Protein AF-A0A4R6KL46-F1 (afdb_monomer_lite)

Radius of gyration: 14.6 Å; chains: 1; bounding box: 37×39×40 Å

pLDDT: mean 78.49, std 19.0, range [28.09, 94.06]

Sequence (129 aa):
MILRTEADVDQLVDALLTESCDHTMAALYLAERPTTDQGYPDHDFRVGINAKRKVGGLKFAGTSDGTTGVWYAMTDRPQAADVFYEYAGHPEDFPSDSECRSMWSDQRSRSSWRAAATAPEASNGGPGL

Secondary structure (DSSP, 8-state):
----SHHHHHHHHHHHHHS-GGG-EEEE--TTSPBPTTS-BS-EEEEEEETTTTEEEEEEEEEETTEEEEEE---SS---SSEEEEETTEEEEE-GGG-BGGGSSSHHHHHHHHHHTT-----B-PPP-

InterPro domains:
  IPR025680 Double-stranded DNA deaminase immunity protein DddI [PF14430] (3-99)

Organism: NCBI:txid2512215

Foldseek 3Di:
DDDDDLVVVVVVCVVLLPDDQQAQKDWDADPPADADPVRHGQKIWMWGADNVLQKIKIKIAHDDPNDGAIFIAFAPDFPDCWDWGHHNNDIDTDHSRGIDNLCGDDPVSVVVVVVVVVDPPTDHPDPDD

Structure (mmCIF, N/CA/C/O backbone):
data_AF-A0A4R6KL46-F1
#
_entry.id   AF-A0A4R6KL46-F1
#
loop_
_atom_site.group_PDB
_atom_site.id
_atom_site.type_symbol
_atom_site.label_atom_id
_atom_site.label_alt_id
_atom_site.label_comp_id
_atom_site.label_asym_id
_atom_site.label_entity_id
_atom_site.label_seq_id
_atom_site.pdbx_PDB_ins_code
_atom_site.Cartn_x
_atom_site.Cartn_y
_atom_site.Cartn_z
_atom_site.occupancy
_atom_site.B_iso_or_equiv
_atom_site.auth_seq_id
_atom_site.auth_comp_id
_atom_site.auth_asym_id
_atom_site.auth_atom_id
_atom_site.pdbx_PDB_model_num
ATOM 1 N N . MET A 1 1 ? -5.469 7.991 -10.341 1.00 82.31 1 MET A N 1
ATOM 2 C CA . MET A 1 1 ? -5.035 9.220 -9.637 1.00 82.31 1 MET A CA 1
ATOM 3 C C . MET A 1 1 ? -3.515 9.290 -9.678 1.00 82.31 1 MET A C 1
ATOM 5 O O . MET A 1 1 ? -2.900 8.235 -9.722 1.00 82.31 1 MET A O 1
ATOM 9 N N . ILE A 1 2 ? -2.917 10.485 -9.698 1.00 87.81 2 ILE A N 1
ATOM 10 C CA . ILE A 1 2 ? -1.459 10.669 -9.596 1.00 87.81 2 ILE A CA 1
ATOM 11 C C . ILE A 1 2 ? -1.189 11.404 -8.287 1.00 87.81 2 ILE A C 1
ATOM 13 O O . ILE A 1 2 ? -1.792 12.448 -8.059 1.00 87.81 2 ILE A O 1
ATOM 17 N N . LEU A 1 3 ? -0.298 10.867 -7.456 1.00 90.19 3 LEU A N 1
ATOM 18 C CA . LEU A 1 3 ? 0.093 11.481 -6.190 1.00 90.19 3 LEU A CA 1
ATOM 19 C C . LEU A 1 3 ? 1.356 12.310 -6.408 1.00 90.19 3 LEU A C 1
ATOM 21 O O . LEU A 1 3 ? 2.376 11.775 -6.836 1.00 90.19 3 LEU A O 1
ATOM 25 N N . ARG A 1 4 ? 1.292 13.615 -6.150 1.00 90.38 4 ARG A N 1
ATOM 26 C CA . ARG A 1 4 ? 2.445 14.529 -6.261 1.00 90.38 4 ARG A CA 1
ATOM 27 C C . ARG A 1 4 ? 2.670 15.339 -4.998 1.00 90.38 4 ARG A C 1
ATOM 29 O O . ARG A 1 4 ? 3.762 15.851 -4.775 1.00 90.38 4 ARG A O 1
ATOM 36 N N . THR A 1 5 ? 1.625 15.487 -4.200 1.00 88.62 5 THR A N 1
ATOM 37 C CA . THR A 1 5 ? 1.596 16.309 -3.004 1.00 88.62 5 THR A CA 1
ATOM 38 C C . THR A 1 5 ? 1.063 15.511 -1.828 1.00 88.62 5 THR A C 1
ATOM 40 O O . THR A 1 5 ? 0.396 14.489 -1.981 1.00 88.62 5 THR A O 1
ATOM 43 N N . GLU A 1 6 ? 1.314 16.021 -0.629 1.00 82.69 6 GLU A N 1
ATOM 44 C CA . GLU A 1 6 ? 0.750 15.455 0.595 1.00 82.69 6 GLU A CA 1
ATOM 45 C C . GLU A 1 6 ? -0.786 15.461 0.575 1.00 82.69 6 GLU A C 1
ATOM 47 O O . GLU A 1 6 ? -1.409 14.526 1.066 1.00 82.69 6 GLU A O 1
ATOM 52 N N . ALA A 1 7 ? -1.394 16.482 -0.037 1.00 86.00 7 ALA A N 1
ATOM 53 C CA . ALA A 1 7 ? -2.843 16.579 -0.168 1.00 86.00 7 ALA A CA 1
ATOM 54 C C . ALA A 1 7 ? -3.422 15.470 -1.060 1.00 86.00 7 ALA A C 1
ATOM 56 O O . ALA A 1 7 ? -4.531 15.007 -0.805 1.00 86.00 7 ALA A O 1
ATOM 57 N N . ASP A 1 8 ? -2.678 15.010 -2.071 1.00 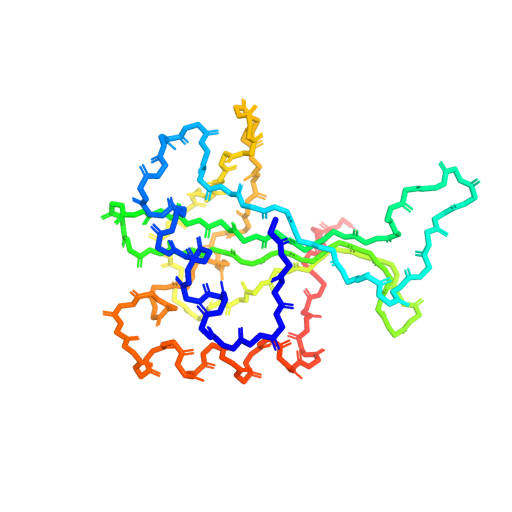88.94 8 ASP A N 1
ATOM 58 C CA . ASP A 1 8 ? -3.118 13.893 -2.916 1.00 88.94 8 ASP A CA 1
ATOM 59 C C . ASP A 1 8 ? -3.135 12.585 -2.122 1.00 88.94 8 ASP A C 1
ATOM 61 O O . ASP A 1 8 ? -4.025 11.753 -2.291 1.00 88.94 8 ASP A O 1
ATOM 65 N N . VAL A 1 9 ? -2.163 12.404 -1.223 1.00 86.56 9 VAL A N 1
ATOM 66 C CA . VAL A 1 9 ? -2.156 11.249 -0.322 1.00 86.56 9 VAL A CA 1
ATOM 67 C C . VAL A 1 9 ? -3.324 11.346 0.648 1.00 86.56 9 VAL A C 1
ATOM 69 O O . VAL A 1 9 ? -4.001 10.350 0.893 1.00 86.56 9 VAL A O 1
ATOM 72 N N . ASP A 1 10 ? -3.615 12.544 1.153 1.00 85.56 10 ASP A N 1
ATOM 73 C CA . ASP A 1 10 ? -4.757 12.712 2.033 1.00 85.56 10 ASP A CA 1
ATOM 74 C C . ASP A 1 10 ? -6.076 12.345 1.335 1.00 85.56 10 ASP A C 1
ATOM 76 O O . ASP A 1 10 ? -6.882 11.608 1.902 1.00 85.56 10 ASP A O 1
ATOM 80 N N . GLN A 1 11 ? -6.236 12.738 0.070 1.00 89.12 11 GLN A N 1
ATOM 81 C CA . GLN A 1 11 ? -7.378 12.350 -0.762 1.00 89.12 11 GLN A CA 1
ATOM 82 C C . GLN A 1 11 ? -7.441 10.844 -1.041 1.00 89.12 11 GLN A C 1
ATOM 84 O O . GLN A 1 11 ? -8.533 10.282 -1.041 1.00 89.12 11 GLN A O 1
ATOM 89 N N . LEU A 1 12 ? -6.303 10.174 -1.258 1.00 89.00 12 LEU A N 1
ATOM 90 C CA . LEU A 1 12 ? -6.268 8.714 -1.412 1.00 89.00 12 LEU A CA 1
ATOM 91 C C . LEU A 1 12 ? -6.826 8.008 -0.180 1.00 89.00 12 LEU A C 1
ATOM 93 O O . LEU A 1 12 ? -7.629 7.085 -0.295 1.00 89.00 12 LEU A O 1
ATOM 97 N N . VAL A 1 13 ? -6.372 8.435 0.992 1.00 86.81 13 VAL A N 1
ATOM 98 C CA . VAL A 1 13 ? -6.778 7.857 2.2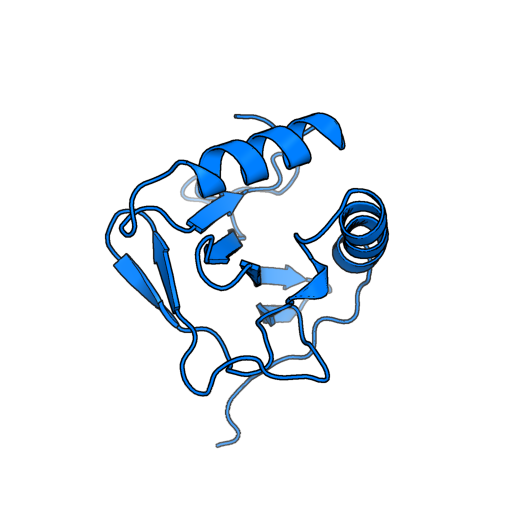73 1.00 86.81 13 VAL A CA 1
ATOM 99 C C . VAL A 1 13 ? -8.261 8.087 2.501 1.00 86.81 13 VAL A C 1
ATOM 101 O O . VAL A 1 13 ? -8.982 7.151 2.835 1.00 86.81 13 VAL A O 1
ATOM 104 N N . ASP A 1 14 ? -8.723 9.315 2.276 1.00 88.00 14 ASP A N 1
ATOM 105 C CA . ASP A 1 14 ? -10.128 9.665 2.432 1.00 88.00 14 ASP A CA 1
ATOM 106 C C . ASP A 1 14 ? -11.004 8.861 1.454 1.00 88.00 14 ASP A C 1
ATOM 108 O O . ASP A 1 14 ? -12.063 8.379 1.850 1.00 88.00 14 ASP A O 1
ATOM 112 N N . ALA A 1 15 ? -10.542 8.621 0.220 1.00 89.56 15 ALA A N 1
ATOM 113 C CA . ALA A 1 15 ? -11.233 7.758 -0.737 1.00 89.56 15 ALA A CA 1
ATOM 114 C C . ALA A 1 15 ? -11.322 6.305 -0.237 1.00 89.56 15 ALA A C 1
ATOM 116 O O . ALA A 1 15 ? -12.424 5.768 -0.131 1.00 89.56 15 ALA A O 1
ATOM 117 N N . LEU A 1 16 ? -10.200 5.696 0.163 1.00 88.12 16 LEU A N 1
ATOM 118 C CA . LEU A 1 16 ? -10.164 4.327 0.700 1.00 88.12 16 LEU A CA 1
ATOM 119 C C . LEU A 1 16 ? -11.033 4.148 1.954 1.00 88.12 16 LEU A C 1
ATOM 121 O O . LEU A 1 16 ? -11.611 3.087 2.163 1.00 88.12 16 LEU A O 1
ATOM 125 N N . LEU A 1 17 ? -11.165 5.181 2.790 1.00 87.50 17 LEU A N 1
ATOM 126 C CA . LEU A 1 17 ? -12.045 5.149 3.964 1.00 87.50 17 LEU A CA 1
ATOM 127 C C . LEU A 1 17 ? -13.539 5.109 3.607 1.00 87.50 17 LEU A C 1
ATOM 129 O O . LEU A 1 17 ? -14.349 4.734 4.458 1.00 87.50 17 LEU A O 1
ATOM 133 N N . THR A 1 18 ? -13.905 5.512 2.388 1.00 87.81 18 THR A N 1
ATOM 134 C CA . THR A 1 18 ? -15.291 5.507 1.889 1.00 87.81 18 THR A CA 1
ATOM 135 C C . THR A 1 18 ? -15.635 4.295 1.028 1.00 87.81 18 THR A C 1
ATOM 137 O O . THR A 1 18 ? -16.806 4.098 0.702 1.00 87.81 18 THR A O 1
ATOM 140 N N . GLU A 1 19 ? -14.638 3.486 0.677 1.00 86.25 19 GLU A N 1
ATOM 141 C CA . GLU A 1 19 ? -14.811 2.300 -0.152 1.00 86.25 19 GLU A CA 1
ATOM 142 C C . GLU A 1 19 ? -15.514 1.150 0.587 1.00 86.25 19 GLU A C 1
ATOM 144 O O . GLU A 1 19 ? -15.618 1.099 1.818 1.00 86.25 19 GLU A O 1
ATOM 149 N N . SER A 1 20 ? -16.019 0.200 -0.200 1.00 84.50 20 SER A N 1
ATOM 150 C CA . SER A 1 20 ? -16.578 -1.055 0.318 1.00 84.50 20 SER A CA 1
ATOM 151 C C . SER A 1 20 ? -15.510 -1.937 0.980 1.00 84.50 20 SER A C 1
ATOM 153 O O . SER A 1 20 ? -14.312 -1.772 0.753 1.00 84.50 20 SER A O 1
ATOM 155 N N . CYS A 1 21 ? -15.936 -2.931 1.769 1.00 81.69 21 CYS A N 1
ATOM 156 C CA . CYS A 1 21 ? -15.010 -3.885 2.390 1.00 81.69 21 CYS A CA 1
ATOM 157 C C . CYS A 1 21 ? -14.140 -4.642 1.376 1.00 81.69 21 CYS A C 1
ATOM 159 O O . CYS A 1 21 ? -13.021 -5.004 1.721 1.00 81.69 21 CYS A O 1
ATOM 161 N N . ASP A 1 22 ? -14.614 -4.794 0.138 1.00 84.38 22 ASP A N 1
ATOM 162 C CA . ASP A 1 22 ? -13.923 -5.501 -0.948 1.00 84.38 22 ASP A CA 1
ATOM 163 C C . ASP A 1 22 ? -12.823 -4.641 -1.615 1.00 84.38 22 ASP A C 1
ATOM 165 O O . ASP A 1 22 ? -12.112 -5.100 -2.512 1.00 84.38 22 ASP A O 1
ATOM 169 N N . HIS A 1 23 ? -12.698 -3.375 -1.199 1.00 86.12 23 HIS A N 1
ATOM 170 C CA . HIS A 1 23 ? -11.805 -2.367 -1.775 1.00 86.12 23 HIS A CA 1
ATOM 171 C C . HIS A 1 23 ? -11.101 -1.570 -0.671 1.00 86.12 23 HIS A C 1
ATOM 173 O O . HIS A 1 23 ? -11.140 -0.344 -0.618 1.00 86.12 23 HIS A O 1
ATOM 179 N N . THR A 1 24 ? -10.438 -2.284 0.235 1.00 91.00 24 THR A N 1
ATOM 180 C CA . THR A 1 24 ? -9.721 -1.684 1.372 1.00 91.00 24 THR A CA 1
ATOM 181 C C . THR A 1 24 ? -8.248 -1.403 1.079 1.00 91.00 24 THR A C 1
ATOM 183 O O . THR A 1 24 ? -7.526 -0.946 1.966 1.00 91.00 24 THR A O 1
ATOM 186 N N . MET A 1 25 ? -7.789 -1.645 -0.153 1.00 94.06 25 MET A N 1
ATOM 187 C CA . MET A 1 25 ? -6.397 -1.479 -0.558 1.00 94.06 25 MET A CA 1
ATOM 188 C C . MET A 1 25 ? -6.238 -0.748 -1.893 1.00 94.06 25 MET A C 1
ATOM 190 O O . MET A 1 25 ? -6.947 -1.016 -2.861 1.00 94.06 25 MET A O 1
ATOM 194 N N . ALA A 1 26 ? -5.229 0.122 -1.968 1.00 93.00 26 ALA A N 1
ATOM 195 C CA . ALA A 1 26 ? -4.755 0.726 -3.210 1.00 93.00 26 ALA A CA 1
ATOM 196 C C . ALA A 1 26 ? -3.374 0.189 -3.603 1.00 93.00 26 ALA A C 1
ATOM 198 O O . ALA A 1 26 ? -2.529 -0.050 -2.741 1.00 93.00 26 ALA A O 1
ATOM 199 N N . ALA A 1 27 ? -3.144 0.070 -4.912 1.00 92.62 27 ALA A N 1
ATOM 200 C CA . ALA A 1 27 ? -1.828 -0.162 -5.499 1.00 92.62 27 ALA A CA 1
ATOM 201 C C . ALA A 1 27 ? -1.297 1.143 -6.099 1.00 92.62 27 ALA A C 1
ATOM 203 O O . ALA A 1 27 ? -1.996 1.819 -6.860 1.00 92.62 27 ALA A O 1
ATOM 204 N N . LEU A 1 28 ? -0.071 1.496 -5.737 1.00 92.44 28 LEU A N 1
ATOM 205 C CA . LEU A 1 28 ? 0.641 2.688 -6.164 1.00 92.44 28 LEU A CA 1
ATOM 206 C C . LEU A 1 28 ? 1.943 2.273 -6.846 1.00 92.44 28 LEU A C 1
ATOM 208 O O . LEU A 1 28 ? 2.621 1.337 -6.427 1.00 92.44 28 LEU A O 1
ATOM 212 N N . TYR A 1 29 ? 2.300 3.024 -7.881 1.00 91.19 29 TYR A N 1
ATOM 213 C CA . TYR A 1 29 ? 3.496 2.792 -8.676 1.00 91.19 29 TYR A CA 1
ATOM 214 C C . TYR A 1 29 ? 4.228 4.119 -8.862 1.00 91.19 29 TYR A C 1
ATOM 216 O O . TYR A 1 29 ? 3.610 5.137 -9.185 1.00 91.19 29 TYR A O 1
ATOM 224 N N . LEU A 1 30 ? 5.541 4.105 -8.656 1.00 88.94 30 LEU A N 1
ATOM 225 C CA . LEU A 1 30 ? 6.433 5.206 -8.993 1.00 88.94 30 LEU A CA 1
ATOM 226 C C . LEU A 1 30 ? 6.557 5.276 -10.513 1.00 88.94 30 LEU A C 1
ATOM 228 O O . LEU A 1 30 ? 7.060 4.350 -11.149 1.00 88.94 30 LEU A O 1
ATOM 232 N N . ALA A 1 31 ? 6.095 6.382 -11.089 1.00 87.44 31 ALA A N 1
ATOM 233 C CA . ALA A 1 31 ? 6.082 6.577 -12.535 1.00 87.44 31 ALA A CA 1
ATOM 234 C C . ALA A 1 31 ? 7.497 6.714 -13.123 1.00 87.44 31 ALA A C 1
ATOM 236 O O . ALA A 1 31 ? 7.700 6.479 -14.310 1.00 87.44 31 ALA A O 1
ATOM 237 N N . GLU A 1 32 ? 8.469 7.107 -12.298 1.00 86.81 32 GLU A N 1
ATOM 238 C CA . GLU A 1 32 ? 9.865 7.311 -12.678 1.00 86.81 32 GLU A CA 1
ATOM 239 C C . GLU A 1 32 ? 10.666 6.004 -12.752 1.00 86.81 32 GLU A C 1
ATOM 241 O O . GLU A 1 32 ? 11.768 5.997 -13.305 1.00 86.81 32 GLU A O 1
ATOM 246 N N . ARG A 1 33 ? 10.149 4.903 -12.191 1.00 85.38 33 ARG A N 1
ATOM 247 C CA . ARG A 1 33 ? 10.822 3.601 -12.248 1.00 85.38 33 ARG A CA 1
ATOM 248 C C . ARG A 1 33 ? 10.590 2.924 -13.602 1.00 85.38 33 ARG A C 1
ATOM 250 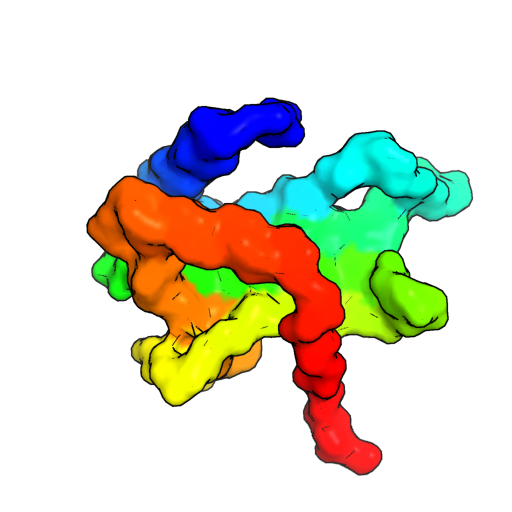O O . ARG A 1 33 ? 9.520 3.077 -14.194 1.00 85.38 33 ARG A O 1
ATOM 257 N N . PRO A 1 34 ? 11.586 2.172 -14.103 1.00 85.38 34 PRO A N 1
ATOM 258 C CA . PRO A 1 34 ? 11.440 1.446 -15.351 1.00 85.38 34 PRO A CA 1
ATOM 259 C C . PRO A 1 34 ? 10.338 0.390 -15.245 1.00 85.38 34 PRO A C 1
ATOM 261 O O . PRO A 1 34 ? 10.078 -0.179 -14.185 1.00 85.38 34 PRO A O 1
ATOM 264 N N . THR A 1 35 ? 9.712 0.111 -16.381 1.00 89.75 35 THR A N 1
ATOM 265 C CA . THR A 1 35 ? 8.862 -1.068 -16.530 1.00 89.75 35 THR A CA 1
ATOM 266 C C . THR A 1 35 ? 9.712 -2.269 -16.935 1.00 89.75 35 THR A C 1
ATOM 268 O O . THR A 1 35 ? 10.831 -2.124 -17.429 1.00 89.75 35 THR A O 1
ATOM 271 N N . THR A 1 36 ? 9.186 -3.468 -16.707 1.00 87.56 36 THR A N 1
ATOM 272 C CA . THR A 1 36 ? 9.743 -4.708 -17.250 1.00 87.56 36 THR A CA 1
ATOM 273 C C . THR A 1 36 ? 9.691 -4.697 -18.780 1.00 87.56 36 THR A C 1
ATOM 275 O O . THR A 1 36 ? 8.959 -3.908 -19.379 1.00 87.56 36 THR A O 1
ATOM 278 N N . ASP A 1 37 ? 10.383 -5.634 -19.433 1.00 89.94 37 ASP A N 1
ATOM 279 C CA . ASP A 1 37 ? 10.346 -5.795 -20.900 1.00 89.94 37 ASP A CA 1
ATOM 280 C C . ASP A 1 37 ? 8.925 -6.004 -21.463 1.00 89.94 37 ASP A C 1
ATOM 282 O O . ASP A 1 37 ? 8.673 -5.805 -22.650 1.00 89.94 37 ASP A O 1
ATOM 286 N N . GLN A 1 38 ? 7.981 -6.405 -20.608 1.00 90.19 38 GLN A N 1
ATOM 287 C CA . GLN A 1 38 ? 6.569 -6.606 -20.935 1.00 90.19 38 GLN A CA 1
ATOM 288 C C . GLN A 1 38 ? 5.702 -5.358 -20.683 1.00 90.19 38 GLN A C 1
ATOM 290 O O . GLN A 1 38 ? 4.496 -5.394 -20.913 1.00 90.19 38 GLN A O 1
ATOM 295 N N . GLY A 1 39 ? 6.294 -4.255 -20.216 1.00 89.94 39 GLY A N 1
ATOM 296 C CA . GLY A 1 39 ? 5.611 -2.988 -19.953 1.00 89.94 39 GLY A CA 1
ATOM 297 C C . GLY A 1 39 ? 4.898 -2.906 -18.600 1.00 89.94 39 GLY A C 1
ATOM 298 O O . GLY A 1 39 ? 4.129 -1.971 -18.384 1.00 89.94 39 GLY A O 1
ATOM 299 N N . TYR A 1 40 ? 5.140 -3.846 -17.682 1.00 88.25 40 TYR A N 1
ATOM 300 C CA . TYR A 1 40 ? 4.559 -3.818 -16.333 1.00 88.25 40 TYR A CA 1
ATOM 301 C C . TYR A 1 40 ? 5.472 -3.092 -15.340 1.00 88.25 40 TYR A C 1
ATOM 303 O O . TYR A 1 40 ? 6.691 -3.146 -15.506 1.00 88.25 40 TYR A O 1
ATOM 311 N N . PRO A 1 41 ? 4.936 -2.444 -14.291 1.00 90.44 41 PRO A N 1
ATOM 312 C CA . PRO A 1 41 ? 5.759 -1.935 -13.197 1.00 90.44 41 PRO A CA 1
ATOM 313 C C . PRO A 1 41 ? 6.653 -3.034 -12.603 1.00 90.44 41 PRO A C 1
ATOM 315 O O . PRO A 1 41 ? 6.204 -4.160 -12.396 1.00 90.44 41 PRO A O 1
ATOM 318 N N . ASP A 1 42 ? 7.918 -2.709 -12.326 1.00 89.12 42 ASP A N 1
ATOM 319 C CA . ASP A 1 42 ? 8.892 -3.626 -11.707 1.00 89.12 42 ASP A CA 1
ATOM 320 C C . ASP A 1 42 ? 8.760 -3.722 -10.173 1.00 89.12 42 ASP A C 1
ATOM 322 O O . ASP A 1 42 ? 9.550 -4.388 -9.501 1.00 89.12 42 ASP A O 1
ATOM 326 N N . HIS A 1 43 ? 7.789 -3.011 -9.615 1.00 91.62 43 HIS A N 1
ATOM 327 C CA . HIS A 1 43 ? 7.557 -2.865 -8.191 1.00 91.62 43 HIS A CA 1
ATOM 328 C C . HIS A 1 43 ? 6.067 -2.654 -7.930 1.00 91.62 43 HIS A C 1
ATOM 330 O O . HIS A 1 43 ? 5.306 -2.307 -8.831 1.00 91.62 43 HIS A O 1
ATOM 336 N N . ASP A 1 44 ? 5.663 -2.832 -6.682 1.00 92.12 44 ASP A N 1
ATOM 337 C CA . ASP A 1 44 ? 4.295 -2.661 -6.224 1.00 92.12 44 ASP A CA 1
ATOM 338 C C . ASP A 1 44 ? 4.312 -2.062 -4.816 1.00 92.12 44 ASP A C 1
ATOM 340 O O . ASP A 1 44 ? 4.934 -2.621 -3.909 1.00 92.12 44 ASP A O 1
ATOM 344 N N . PHE A 1 45 ? 3.667 -0.909 -4.637 1.00 92.38 45 PHE A N 1
ATOM 345 C CA . PHE A 1 45 ? 3.469 -0.306 -3.327 1.00 92.38 45 PHE A CA 1
ATOM 346 C C . PHE A 1 45 ? 1.990 -0.342 -2.953 1.00 92.38 45 PHE A C 1
ATOM 348 O O . PHE A 1 45 ? 1.150 0.289 -3.594 1.00 92.38 45 PHE A O 1
ATOM 355 N N . ARG A 1 46 ? 1.665 -1.059 -1.882 1.00 94.00 46 ARG A N 1
ATOM 356 C CA . ARG A 1 46 ? 0.298 -1.280 -1.419 1.00 94.00 46 ARG A CA 1
ATOM 357 C C . ARG A 1 46 ? 0.012 -0.485 -0.158 1.00 94.00 46 ARG A C 1
ATOM 359 O O . ARG A 1 46 ? 0.818 -0.468 0.772 1.00 94.00 46 ARG A O 1
ATOM 366 N N . VAL A 1 47 ? -1.171 0.121 -0.121 1.00 92.56 47 VAL A N 1
ATOM 367 C CA . VAL A 1 47 ? -1.711 0.828 1.046 1.00 92.56 47 VAL A CA 1
ATOM 368 C C . VAL A 1 47 ? -3.042 0.197 1.416 1.00 92.56 47 VAL A C 1
ATOM 370 O O . VAL A 1 47 ? -4.013 0.364 0.682 1.00 92.56 47 VAL A O 1
ATOM 373 N N . GLY A 1 48 ? -3.079 -0.521 2.536 1.00 92.38 48 GLY A N 1
ATOM 374 C CA . GLY A 1 48 ? -4.287 -1.130 3.088 1.00 92.38 48 GLY A CA 1
ATOM 375 C C . GLY A 1 48 ? -4.853 -0.317 4.251 1.00 92.38 48 GLY A C 1
ATOM 376 O O . GLY A 1 48 ? -4.092 0.182 5.083 1.00 92.38 48 GLY A O 1
ATOM 377 N N . ILE A 1 49 ? -6.179 -0.177 4.331 1.00 90.25 49 ILE A N 1
ATOM 378 C CA . ILE A 1 49 ? -6.872 0.561 5.396 1.00 90.25 49 ILE A CA 1
ATOM 379 C C . ILE A 1 49 ? -8.055 -0.240 5.935 1.00 90.25 49 ILE A C 1
ATOM 381 O O . ILE A 1 49 ? -8.945 -0.660 5.205 1.00 90.25 49 ILE A O 1
ATOM 385 N N . ASN A 1 50 ? -8.134 -0.357 7.260 1.00 87.88 50 ASN A N 1
ATOM 386 C CA . ASN A 1 50 ? -9.326 -0.823 7.956 1.00 87.88 50 ASN A CA 1
ATOM 387 C C . ASN A 1 50 ? -10.000 0.357 8.667 1.00 87.88 50 ASN A C 1
ATOM 389 O O . ASN A 1 50 ? -9.630 0.731 9.787 1.00 87.88 50 ASN A O 1
ATOM 393 N N . ALA A 1 51 ? -11.027 0.925 8.032 1.00 83.31 51 ALA A N 1
ATOM 394 C CA . ALA A 1 51 ? -11.740 2.099 8.540 1.00 83.31 51 ALA A CA 1
ATOM 395 C C . ALA A 1 51 ? -12.371 1.860 9.924 1.00 83.31 51 ALA A C 1
ATOM 397 O O . ALA A 1 51 ? -12.318 2.720 10.806 1.00 83.31 51 ALA A O 1
ATOM 398 N N . LYS A 1 52 ? -12.921 0.658 10.152 1.00 83.38 52 LYS A N 1
ATOM 399 C CA . LYS A 1 52 ? -13.594 0.295 11.408 1.00 83.38 52 LYS A CA 1
ATOM 400 C C . LYS A 1 52 ? -12.622 0.251 12.586 1.00 83.38 52 LYS A C 1
ATOM 402 O O . LYS A 1 52 ? -12.951 0.719 13.676 1.00 83.38 52 LYS A O 1
ATOM 407 N N . ARG A 1 53 ? -11.436 -0.325 12.381 1.00 82.56 53 ARG A N 1
ATOM 408 C CA . ARG A 1 53 ? -10.401 -0.472 13.416 1.00 82.56 53 ARG A CA 1
ATOM 409 C C . ARG A 1 53 ? -9.465 0.739 13.500 1.00 82.56 53 ARG A C 1
ATOM 411 O O . ARG A 1 53 ? -8.773 0.870 14.508 1.00 82.56 53 ARG A O 1
ATOM 418 N N . LYS A 1 54 ? -9.505 1.642 12.509 1.00 82.56 54 LYS A N 1
ATOM 419 C CA . LYS A 1 54 ? -8.616 2.810 12.366 1.00 82.56 54 LYS A CA 1
ATOM 420 C C . LYS A 1 54 ? -7.142 2.402 12.357 1.00 82.56 54 LYS A C 1
ATOM 422 O O . LYS A 1 54 ? -6.332 2.913 13.126 1.00 82.56 54 LYS A O 1
ATOM 427 N N . VAL A 1 55 ? -6.829 1.428 11.515 1.00 85.81 55 VAL A N 1
ATOM 428 C CA . VAL A 1 55 ? -5.489 0.864 11.311 1.00 85.81 55 VAL A CA 1
ATOM 429 C C . VAL A 1 55 ? -5.250 0.714 9.811 1.00 85.81 55 VAL A C 1
ATOM 431 O O . VAL A 1 55 ? -6.201 0.739 9.030 1.00 85.81 55 VAL A O 1
ATOM 434 N N . GLY A 1 56 ? -3.996 0.569 9.407 1.00 89.38 56 GLY A N 1
ATOM 435 C CA . GLY A 1 56 ? -3.645 0.223 8.035 1.00 89.38 56 GLY A CA 1
ATOM 436 C C . GLY A 1 56 ? -2.230 -0.319 7.947 1.00 89.38 56 GLY A C 1
ATOM 437 O O . GLY A 1 56 ? -1.458 -0.181 8.899 1.00 89.38 56 GLY A O 1
ATOM 438 N N . GLY A 1 57 ? -1.917 -0.908 6.802 1.00 90.88 57 GLY A N 1
ATOM 439 C CA . GLY A 1 57 ? -0.631 -1.519 6.504 1.00 90.88 57 GLY A CA 1
ATOM 440 C C . GLY A 1 57 ? -0.035 -0.944 5.226 1.00 90.88 57 GLY A C 1
ATOM 441 O O . GLY A 1 57 ? -0.753 -0.475 4.338 1.00 90.88 57 GLY A O 1
ATOM 442 N N . LEU A 1 58 ? 1.292 -0.988 5.142 1.00 91.69 58 LEU A N 1
ATOM 443 C CA . LEU A 1 58 ? 2.038 -0.678 3.926 1.00 91.69 58 LEU A CA 1
ATOM 444 C C . LEU A 1 58 ? 2.838 -1.902 3.527 1.00 91.69 58 LEU A C 1
ATOM 446 O O . LEU A 1 58 ? 3.463 -2.530 4.384 1.00 91.69 58 LEU A O 1
ATOM 450 N N . LYS A 1 59 ? 2.850 -2.194 2.232 1.00 93.12 59 LYS A N 1
ATOM 451 C CA . LYS A 1 59 ? 3.708 -3.217 1.646 1.00 93.12 59 LYS A CA 1
ATOM 452 C C . LYS A 1 59 ? 4.432 -2.638 0.442 1.00 93.12 59 LYS A C 1
ATOM 454 O O . LYS A 1 59 ? 3.837 -1.931 -0.365 1.00 93.12 59 LYS A O 1
ATOM 459 N N . PHE A 1 60 ? 5.701 -2.983 0.306 1.00 93.00 60 PHE A N 1
ATOM 460 C CA . PHE A 1 60 ? 6.472 -2.778 -0.909 1.00 93.00 60 PHE A CA 1
ATOM 461 C C . PHE A 1 60 ? 6.952 -4.135 -1.419 1.00 93.00 60 PHE A C 1
ATOM 463 O O . PHE A 1 60 ? 7.474 -4.934 -0.648 1.00 93.00 60 PHE A O 1
ATOM 470 N N . ALA A 1 61 ? 6.783 -4.405 -2.706 1.00 92.81 61 ALA A N 1
ATOM 471 C CA . ALA A 1 61 ? 7.378 -5.545 -3.387 1.00 92.81 61 ALA A CA 1
ATOM 472 C C . ALA A 1 61 ? 8.169 -5.037 -4.590 1.00 92.81 61 ALA A C 1
ATOM 474 O O . ALA A 1 61 ? 7.674 -4.209 -5.348 1.00 92.81 61 ALA A O 1
ATOM 475 N N . GLY A 1 62 ? 9.394 -5.515 -4.776 1.00 90.88 62 GLY A N 1
ATOM 476 C CA . GLY A 1 62 ? 10.242 -5.085 -5.887 1.00 90.88 62 GLY A CA 1
ATOM 477 C C . GLY A 1 62 ? 11.719 -5.155 -5.540 1.00 90.88 62 GLY A C 1
ATOM 478 O O . GLY A 1 62 ? 12.120 -5.864 -4.619 1.00 90.88 62 GLY A O 1
ATOM 479 N N . THR A 1 63 ? 12.533 -4.407 -6.281 1.00 89.44 63 THR A N 1
ATOM 480 C CA . THR A 1 63 ? 13.971 -4.291 -6.010 1.00 89.44 63 THR A CA 1
ATOM 481 C C . THR A 1 63 ? 14.287 -2.956 -5.339 1.00 89.44 63 THR A C 1
ATOM 483 O O . THR A 1 63 ? 13.967 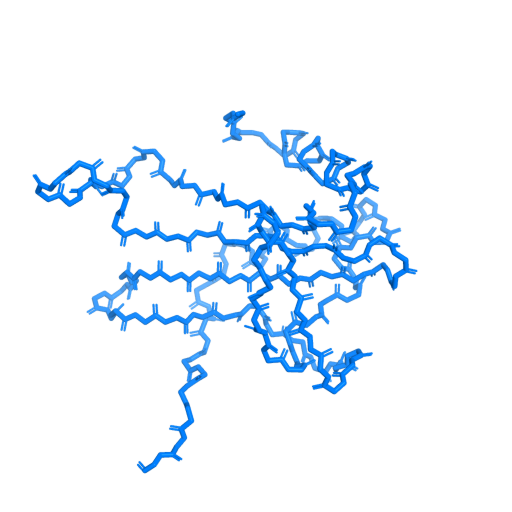-1.895 -5.892 1.00 89.44 63 THR A O 1
ATOM 486 N N . SER A 1 64 ? 14.938 -3.020 -4.174 1.00 85.25 64 SER A N 1
ATOM 487 C CA . SER A 1 64 ? 15.492 -1.885 -3.425 1.00 85.25 64 SER A CA 1
ATOM 488 C C . SER A 1 64 ? 16.932 -2.197 -3.028 1.00 85.25 64 SER A C 1
ATOM 490 O O . SER A 1 64 ? 17.220 -3.307 -2.587 1.00 85.25 64 SER A O 1
ATOM 492 N N . ASP A 1 65 ? 17.847 -1.249 -3.234 1.00 86.75 65 ASP A N 1
ATOM 493 C CA . ASP A 1 65 ? 19.276 -1.385 -2.899 1.00 86.75 65 ASP A CA 1
ATOM 494 C C . ASP A 1 65 ? 19.921 -2.690 -3.409 1.00 86.75 65 ASP A C 1
ATOM 496 O O . ASP A 1 65 ? 20.706 -3.350 -2.730 1.00 86.75 65 ASP A O 1
ATOM 500 N N . GLY A 1 66 ? 19.548 -3.093 -4.630 1.00 88.25 66 GLY A N 1
ATOM 501 C CA . GLY A 1 66 ? 20.045 -4.309 -5.286 1.00 88.25 66 GLY A CA 1
ATOM 502 C C . GLY A 1 66 ? 19.457 -5.622 -4.757 1.00 88.25 66 GLY A C 1
ATOM 503 O O . GLY A 1 66 ? 19.803 -6.684 -5.269 1.00 88.25 66 GLY A O 1
ATOM 504 N N . THR A 1 67 ? 18.554 -5.568 -3.779 1.00 90.75 67 THR A N 1
ATOM 505 C CA . THR A 1 67 ? 17.868 -6.737 -3.223 1.00 90.75 67 THR A CA 1
ATOM 506 C C . THR A 1 67 ? 16.429 -6.768 -3.714 1.00 90.75 67 THR A C 1
ATOM 508 O O . THR A 1 67 ? 15.707 -5.782 -3.587 1.00 90.75 67 THR A O 1
ATOM 511 N N . THR A 1 68 ? 15.998 -7.898 -4.274 1.00 92.00 68 THR A N 1
ATOM 512 C CA . THR A 1 68 ? 14.588 -8.143 -4.604 1.00 92.00 68 THR A CA 1
ATOM 513 C C . THR A 1 68 ? 13.895 -8.787 -3.413 1.00 92.00 68 THR A C 1
ATOM 515 O O . THR A 1 68 ? 14.402 -9.761 -2.857 1.00 92.00 68 THR A O 1
ATOM 518 N N . GLY A 1 69 ? 12.737 -8.263 -3.024 1.00 93.75 69 GLY A N 1
ATOM 519 C CA . GLY A 1 69 ? 12.037 -8.741 -1.842 1.00 93.75 69 GLY A CA 1
ATOM 520 C C . GLY A 1 69 ? 10.635 -8.176 -1.682 1.00 93.75 69 GLY A C 1
ATOM 521 O O . GLY A 1 69 ? 10.090 -7.512 -2.570 1.00 93.75 69 GLY A O 1
ATOM 522 N N . VAL A 1 70 ? 10.063 -8.488 -0.522 1.00 93.81 70 VAL A N 1
ATOM 523 C CA . VAL A 1 70 ? 8.795 -7.952 -0.041 1.00 93.81 70 VAL A CA 1
ATOM 524 C C . VAL A 1 70 ? 9.021 -7.427 1.365 1.00 93.81 70 VAL A C 1
ATOM 526 O O . VAL A 1 70 ? 9.596 -8.113 2.209 1.00 93.81 70 VAL A O 1
ATOM 529 N N . TRP A 1 71 ? 8.545 -6.218 1.613 1.00 92.69 71 TRP A N 1
ATOM 530 C CA . TRP A 1 71 ? 8.703 -5.531 2.877 1.00 92.69 71 TRP A CA 1
ATOM 531 C C . TRP A 1 71 ? 7.386 -4.947 3.340 1.00 92.69 71 TRP A C 1
ATOM 533 O O . TRP A 1 71 ? 6.549 -4.551 2.529 1.00 92.69 71 TRP A O 1
ATOM 543 N N . TYR A 1 72 ? 7.253 -4.842 4.654 1.00 91.12 72 TYR A N 1
ATOM 544 C CA . TYR A 1 72 ? 6.074 -4.318 5.317 1.00 91.12 72 TYR A CA 1
ATOM 545 C C . TYR A 1 72 ? 6.492 -3.195 6.262 1.00 91.12 72 TYR A C 1
ATOM 547 O O . TYR A 1 72 ? 7.567 -3.252 6.863 1.00 91.12 72 TYR A O 1
ATOM 555 N N . ALA A 1 73 ? 5.657 -2.166 6.399 1.00 88.00 73 ALA A N 1
ATOM 556 C CA . ALA A 1 73 ? 5.834 -1.231 7.504 1.00 88.00 73 ALA A CA 1
ATOM 557 C C . ALA A 1 73 ? 5.562 -1.971 8.815 1.00 88.00 73 ALA A C 1
ATOM 559 O O . ALA A 1 73 ? 4.550 -2.652 8.916 1.00 88.00 73 ALA A O 1
ATOM 560 N N . MET A 1 74 ? 6.448 -1.823 9.797 1.00 85.69 74 MET A N 1
ATOM 561 C CA . MET A 1 74 ? 6.378 -2.548 11.067 1.00 85.69 74 MET A CA 1
ATOM 562 C C . MET A 1 74 ? 5.928 -1.631 12.209 1.00 85.69 74 MET A C 1
ATOM 564 O O . MET A 1 74 ? 6.239 -0.437 12.228 1.00 85.69 74 MET A O 1
ATOM 568 N N . THR A 1 75 ? 5.252 -2.201 13.203 1.00 81.25 75 THR A N 1
ATOM 569 C CA . THR A 1 75 ? 4.919 -1.561 14.477 1.00 81.25 75 THR A CA 1
ATOM 570 C C . THR A 1 75 ? 5.381 -2.410 15.661 1.00 81.25 75 THR A C 1
ATOM 572 O O . THR A 1 75 ? 5.364 -3.635 15.624 1.00 81.25 75 THR A O 1
ATOM 575 N N . ASP A 1 76 ? 5.747 -1.755 16.762 1.00 78.50 76 ASP A N 1
ATOM 576 C CA . ASP A 1 76 ? 6.044 -2.403 18.044 1.00 78.50 76 ASP A CA 1
ATOM 577 C C . ASP A 1 76 ? 4.775 -2.879 18.779 1.00 78.50 76 ASP A C 1
ATOM 579 O O . ASP A 1 76 ? 4.858 -3.541 19.815 1.00 78.50 76 ASP A O 1
ATOM 583 N N . ARG A 1 77 ? 3.586 -2.519 18.273 1.00 79.38 77 ARG A N 1
ATOM 584 C CA . ARG A 1 77 ? 2.290 -2.782 18.913 1.00 79.38 77 ARG A CA 1
ATOM 585 C C . ARG A 1 77 ? 1.298 -3.405 17.929 1.00 79.38 77 ARG A C 1
ATOM 587 O O . ARG A 1 77 ? 0.421 -2.686 17.429 1.00 79.38 77 ARG A O 1
ATOM 594 N N . PRO A 1 78 ? 1.394 -4.729 17.703 1.00 79.94 78 PRO A N 1
ATOM 595 C CA . PRO A 1 78 ? 0.460 -5.474 16.865 1.00 79.94 78 PRO A CA 1
ATOM 596 C C . PRO A 1 78 ? -0.989 -5.208 17.277 1.00 79.94 78 PRO A C 1
ATOM 598 O O . PRO A 1 78 ? -1.308 -5.132 18.468 1.00 79.94 78 PRO A O 1
ATOM 601 N N . GLN A 1 79 ? -1.876 -5.053 16.296 1.00 79.06 79 GLN A N 1
ATOM 602 C CA . GLN A 1 79 ? -3.281 -4.699 16.537 1.00 79.06 79 GLN A CA 1
ATOM 603 C C . GLN A 1 79 ? -4.240 -5.882 16.337 1.00 79.06 79 GLN A C 1
ATOM 605 O O . GLN A 1 79 ? -5.391 -5.806 16.780 1.00 79.06 79 GLN A O 1
ATOM 610 N N . ALA A 1 80 ? -3.801 -6.939 15.651 1.00 79.75 80 ALA A N 1
ATOM 611 C CA . ALA A 1 80 ? -4.521 -8.191 15.429 1.00 79.75 80 ALA A CA 1
ATOM 612 C C . ALA A 1 80 ? -3.534 -9.340 15.186 1.00 79.75 80 ALA A C 1
ATOM 614 O O . ALA A 1 80 ? -2.383 -9.099 14.842 1.00 79.75 80 ALA A O 1
ATOM 615 N N . ALA A 1 81 ? -4.003 -10.575 15.381 1.00 79.19 81 ALA A N 1
ATOM 616 C CA . ALA A 1 81 ? -3.248 -11.780 15.036 1.00 79.19 81 ALA A CA 1
ATOM 617 C C . ALA A 1 81 ? -3.262 -12.048 13.522 1.00 79.19 81 ALA A C 1
ATOM 619 O O . ALA A 1 81 ? -2.235 -12.420 12.970 1.00 79.19 81 ALA A O 1
ATOM 620 N N . ASP A 1 82 ? -4.397 -11.780 12.870 1.00 83.69 82 ASP A N 1
ATOM 621 C CA . ASP A 1 82 ? -4.572 -11.911 11.425 1.00 83.69 82 ASP A CA 1
ATOM 622 C C . ASP A 1 82 ? -4.840 -10.532 10.821 1.00 83.69 82 ASP A C 1
ATOM 624 O O . ASP A 1 82 ? -5.706 -9.785 11.298 1.00 83.69 82 ASP A O 1
ATOM 628 N N . VAL A 1 83 ? -4.087 -10.190 9.779 1.00 88.38 83 VAL A N 1
ATOM 629 C CA . VAL A 1 83 ? -4.176 -8.904 9.090 1.00 88.38 83 VAL A CA 1
ATOM 630 C C . VAL A 1 83 ? -4.290 -9.183 7.606 1.00 88.38 83 VAL A C 1
ATOM 632 O O . VAL A 1 83 ? -3.404 -9.798 7.023 1.00 88.38 83 VAL A O 1
ATOM 635 N N . PHE A 1 84 ? -5.365 -8.700 6.996 1.00 91.12 84 PHE A N 1
ATOM 636 C CA . PHE A 1 84 ? -5.529 -8.739 5.553 1.00 91.12 84 PHE A CA 1
ATOM 637 C C . PHE A 1 84 ? -6.231 -7.479 5.057 1.00 91.12 84 PHE A C 1
ATOM 639 O O . PHE A 1 84 ? -6.995 -6.840 5.792 1.00 91.12 84 PHE A O 1
ATOM 646 N N . TYR A 1 85 ? -5.972 -7.143 3.798 1.00 91.31 85 TYR A N 1
ATOM 647 C CA . TYR A 1 85 ? -6.655 -6.077 3.075 1.00 91.31 85 TYR A CA 1
ATOM 648 C C . TYR A 1 85 ? -7.122 -6.592 1.714 1.00 91.31 85 TYR A C 1
ATOM 650 O O . TYR A 1 85 ? -6.480 -7.444 1.108 1.00 91.31 85 TYR A O 1
ATOM 658 N N . GLU A 1 86 ? -8.248 -6.074 1.242 1.00 91.69 86 GLU A N 1
ATOM 659 C CA . GLU A 1 86 ? -8.902 -6.497 0.004 1.00 91.69 86 GLU A CA 1
ATOM 660 C C . GLU A 1 86 ? -8.510 -5.569 -1.143 1.00 91.69 86 GLU A C 1
ATOM 662 O O . GLU A 1 86 ? -8.754 -4.356 -1.094 1.00 91.69 86 GLU A O 1
ATOM 667 N N . TYR A 1 87 ? -7.935 -6.139 -2.198 1.00 88.81 87 TYR A N 1
ATOM 668 C CA . TYR A 1 87 ? -7.691 -5.444 -3.455 1.00 88.81 87 TYR A CA 1
ATOM 669 C C . TYR A 1 87 ? -8.555 -6.030 -4.556 1.00 88.81 87 TYR A C 1
ATOM 671 O O . TYR A 1 87 ? -8.286 -7.120 -5.056 1.00 88.81 87 TYR A O 1
ATOM 679 N N . ALA A 1 88 ? -9.586 -5.278 -4.945 1.00 85.06 88 ALA A N 1
ATOM 680 C CA . ALA A 1 88 ? -10.535 -5.685 -5.978 1.00 85.06 88 ALA A CA 1
ATOM 681 C C . ALA A 1 88 ? -11.147 -7.078 -5.705 1.00 85.06 88 ALA A C 1
ATOM 683 O O . ALA A 1 88 ? -11.246 -7.906 -6.609 1.00 85.06 88 ALA A O 1
ATOM 684 N N . GLY A 1 89 ? -11.526 -7.338 -4.447 1.00 85.19 89 GLY A N 1
ATOM 685 C CA . GLY A 1 89 ? -12.097 -8.615 -3.998 1.00 85.19 89 GLY A CA 1
ATOM 686 C C . GLY A 1 89 ? -11.096 -9.765 -3.835 1.00 85.19 89 GLY A C 1
ATOM 687 O O . GLY A 1 89 ? -11.510 -10.922 -3.737 1.00 85.19 89 GLY A O 1
ATOM 688 N N . HIS A 1 90 ? -9.795 -9.469 -3.856 1.00 88.19 90 HIS A N 1
ATOM 689 C CA . HIS A 1 90 ? -8.748 -10.423 -3.520 1.00 88.19 90 HIS A CA 1
ATOM 690 C C . HIS A 1 90 ? -8.112 -10.063 -2.171 1.00 88.19 90 HIS A C 1
ATOM 692 O O . HIS A 1 90 ? -7.454 -9.016 -2.087 1.00 88.19 90 HIS A O 1
ATOM 698 N N . PRO A 1 91 ? -8.247 -10.923 -1.144 1.00 91.94 91 PRO A N 1
ATOM 699 C CA . PRO A 1 91 ? -7.609 -10.688 0.136 1.00 91.94 91 PRO A CA 1
ATOM 700 C C . PRO A 1 91 ? -6.108 -10.909 0.011 1.00 91.94 91 PRO A C 1
ATOM 702 O O . PRO A 1 91 ? -5.642 -11.846 -0.642 1.00 91.94 91 PRO A O 1
ATOM 705 N N . GLU A 1 92 ? -5.353 -10.050 0.677 1.00 92.81 92 GLU A N 1
ATOM 706 C CA . GLU A 1 92 ? -3.908 -10.145 0.764 1.00 92.81 92 GLU A CA 1
ATOM 707 C C . GLU A 1 92 ? -3.472 -10.128 2.222 1.00 92.81 92 GLU A C 1
ATOM 709 O O . GLU A 1 92 ? -3.818 -9.205 2.962 1.00 92.81 92 GLU A O 1
ATOM 714 N N . ASP A 1 93 ? -2.696 -11.138 2.611 1.00 92.56 93 ASP A N 1
ATOM 715 C CA . ASP A 1 93 ? -2.215 -11.300 3.977 1.00 92.56 93 ASP A CA 1
ATOM 716 C C . ASP A 1 93 ? -1.012 -10.406 4.279 1.00 92.56 93 ASP A C 1
ATOM 718 O O . ASP A 1 93 ? -0.094 -10.203 3.473 1.00 92.56 93 ASP A O 1
ATOM 722 N N . PHE A 1 94 ? -1.017 -9.898 5.502 1.00 92.62 94 PHE A N 1
ATOM 723 C CA . PHE A 1 94 ? -0.011 -9.023 6.069 1.00 92.62 94 PHE A CA 1
ATOM 724 C C . PHE A 1 94 ? 0.457 -9.605 7.413 1.00 92.62 94 PHE A C 1
ATOM 726 O O . PHE A 1 94 ? -0.340 -10.202 8.142 1.00 92.62 94 PHE A O 1
ATOM 733 N N . PRO A 1 95 ? 1.734 -9.424 7.792 1.00 91.19 95 PRO A N 1
ATOM 734 C CA . PRO A 1 95 ? 2.201 -9.781 9.127 1.00 91.19 95 PRO A CA 1
ATOM 735 C C . PRO A 1 95 ? 1.390 -9.076 10.225 1.00 91.19 95 PRO A C 1
ATOM 737 O O . PRO A 1 95 ? 1.008 -7.912 10.079 1.00 91.19 95 PRO A O 1
ATOM 740 N N . SER A 1 96 ? 1.160 -9.749 11.354 1.00 88.25 96 SER A N 1
ATOM 741 C CA . SER A 1 96 ? 0.370 -9.221 12.484 1.00 88.25 96 SER A CA 1
ATOM 742 C C . SER A 1 96 ? 0.881 -7.887 13.044 1.00 88.25 96 SER A C 1
ATOM 744 O O . SER A 1 96 ? 0.127 -7.065 13.569 1.00 88.25 96 SER A O 1
ATOM 746 N N . ASP A 1 97 ? 2.188 -7.674 12.944 1.00 88.00 97 ASP A N 1
ATOM 747 C CA . ASP A 1 97 ? 2.924 -6.504 13.409 1.00 88.00 97 ASP A CA 1
ATOM 748 C C . ASP A 1 97 ? 3.099 -5.433 12.325 1.00 88.00 97 ASP A C 1
ATOM 750 O O . ASP A 1 97 ? 3.858 -4.489 12.521 1.00 88.00 97 ASP A O 1
ATOM 754 N N . SER A 1 98 ? 2.361 -5.524 11.214 1.00 87.69 98 SER A N 1
ATOM 755 C CA . SER A 1 98 ? 2.389 -4.515 10.149 1.00 87.69 98 SER A CA 1
ATOM 756 C C . SER A 1 98 ? 1.259 -3.475 10.205 1.00 87.69 98 SER A C 1
ATOM 758 O O . SER A 1 98 ? 1.263 -2.497 9.454 1.00 87.69 98 SER A O 1
ATOM 760 N N . GLU A 1 99 ? 0.285 -3.642 11.111 1.00 85.81 99 GLU A N 1
ATOM 761 C CA . GLU A 1 99 ? -0.812 -2.681 11.273 1.00 85.81 99 GLU A CA 1
ATOM 762 C C . GLU A 1 99 ? -0.440 -1.499 12.165 1.00 85.81 99 GLU A C 1
ATOM 764 O O . GLU A 1 99 ? -0.353 -1.605 13.390 1.00 85.81 99 GLU A O 1
ATOM 769 N N . CYS A 1 100 ? -0.384 -0.313 11.572 1.00 79.19 100 CYS A N 1
ATOM 770 C CA . CYS A 1 100 ? -0.123 0.925 12.290 1.00 79.19 100 CYS A CA 1
ATOM 771 C C . CYS A 1 100 ? -1.434 1.656 12.630 1.00 79.19 100 CYS A C 1
ATOM 773 O O . CYS A 1 100 ? -2.097 2.232 11.767 1.00 79.19 100 CYS A O 1
ATOM 775 N N . ARG A 1 101 ? -1.801 1.697 13.921 1.00 72.19 101 ARG A N 1
ATOM 776 C CA . ARG A 1 101 ? -2.966 2.465 14.422 1.00 72.19 101 ARG A CA 1
ATOM 777 C C . ARG A 1 101 ? -2.769 3.975 14.330 1.00 72.19 101 ARG A C 1
ATOM 779 O O . ARG A 1 101 ? -3.690 4.710 13.987 1.00 72.19 101 ARG A O 1
ATOM 786 N N . SER A 1 102 ? -1.572 4.449 14.665 1.00 58.97 102 SER A N 1
ATOM 787 C CA . SER A 1 102 ? -1.259 5.880 14.673 1.00 58.97 102 SER A CA 1
ATOM 788 C C . SER A 1 102 ? -1.173 6.477 13.272 1.00 58.97 102 SER A C 1
ATOM 790 O O . SER A 1 102 ? -1.037 7.688 13.166 1.00 58.97 102 SER A O 1
ATOM 792 N N . MET A 1 103 ? -1.262 5.675 12.209 1.00 59.22 103 MET A N 1
ATOM 793 C CA . MET A 1 103 ? -1.093 6.158 10.840 1.00 59.22 103 MET A CA 1
ATOM 794 C C . MET A 1 103 ? -2.266 7.039 10.371 1.00 59.22 103 MET A C 1
ATOM 796 O O . MET A 1 103 ? -2.077 7.903 9.522 1.00 59.22 103 MET A O 1
ATOM 800 N N . TRP A 1 104 ? -3.457 6.887 10.972 1.00 59.94 104 TRP A N 1
ATOM 801 C CA . TRP A 1 104 ? -4.709 7.427 10.409 1.00 59.94 104 TRP A CA 1
ATOM 802 C C . TRP A 1 104 ? -5.585 8.227 11.383 1.00 59.94 104 TRP A C 1
ATOM 804 O O . TRP A 1 104 ? -6.691 8.630 11.029 1.00 59.94 104 TRP A O 1
ATOM 814 N N . SER A 1 105 ? -5.147 8.425 12.630 1.00 56.59 105 SER A N 1
ATOM 815 C CA . SER A 1 105 ? -6.015 8.951 13.694 1.00 56.59 105 SER A CA 1
ATOM 816 C C . SER A 1 105 ? -6.161 10.477 13.732 1.00 56.59 105 SER A C 1
ATOM 818 O O . SER A 1 105 ? -7.198 10.947 14.199 1.00 56.59 105 SER A O 1
ATOM 820 N N . ASP A 1 106 ? -5.170 11.243 13.257 1.00 59.28 106 ASP A N 1
ATOM 821 C CA . ASP A 1 106 ? -5.214 12.714 13.172 1.00 59.28 106 ASP A CA 1
ATOM 822 C C . ASP A 1 106 ? -4.155 13.290 12.193 1.00 59.28 106 ASP A C 1
ATOM 824 O O . ASP A 1 106 ? -3.288 12.570 11.697 1.00 59.28 106 ASP A O 1
ATOM 828 N N . GLN A 1 107 ? -4.210 14.600 11.906 1.00 53.12 107 GLN A N 1
ATOM 829 C CA . GLN A 1 107 ? -3.296 15.292 10.973 1.00 53.12 107 GLN A CA 1
ATOM 830 C C . GLN A 1 107 ? -1.810 15.205 11.385 1.00 53.12 107 GLN A C 1
ATOM 832 O O . GLN A 1 107 ? -0.927 15.187 10.532 1.00 53.12 107 GLN A O 1
ATOM 837 N N . ARG A 1 108 ? -1.517 15.143 12.689 1.00 51.91 108 ARG A N 1
ATOM 838 C CA . ARG A 1 108 ? -0.160 15.066 13.256 1.00 51.91 108 ARG A CA 1
ATOM 839 C C . ARG A 1 108 ? 0.398 13.647 13.141 1.00 51.91 108 ARG A C 1
ATOM 841 O O . ARG A 1 108 ? 1.565 13.457 12.812 1.00 51.91 108 ARG A O 1
ATOM 848 N N . SER A 1 109 ? -0.472 12.667 13.337 1.00 56.69 109 SER A N 1
ATOM 849 C CA . SER A 1 109 ? -0.291 11.257 13.013 1.00 56.69 109 SER A CA 1
ATOM 850 C C . SER A 1 109 ? 0.041 11.051 11.525 1.00 56.69 109 SER A C 1
ATOM 852 O O . SER A 1 109 ? 1.012 10.363 11.204 1.00 56.69 109 SER A O 1
ATOM 854 N N . ARG A 1 110 ? -0.668 11.751 10.622 1.00 57.53 110 ARG A N 1
ATOM 855 C CA . ARG A 1 110 ? -0.359 11.789 9.176 1.00 57.53 110 ARG A CA 1
ATOM 856 C C . ARG A 1 110 ? 1.018 12.413 8.899 1.00 57.53 110 ARG A C 1
ATOM 858 O O . ARG A 1 110 ? 1.708 11.969 7.993 1.00 57.53 110 ARG A O 1
ATOM 865 N N . SER A 1 111 ? 1.487 13.383 9.690 1.00 46.09 111 SER A N 1
ATOM 866 C CA . SER A 1 111 ? 2.842 13.946 9.541 1.00 46.09 111 SER A CA 1
ATOM 867 C C . SER A 1 111 ? 3.971 12.973 9.910 1.00 46.09 111 SER A C 1
ATOM 869 O O . SER A 1 111 ? 4.999 12.972 9.240 1.00 46.09 111 SER A O 1
ATOM 871 N N . SER A 1 112 ? 3.805 12.132 10.937 1.00 45.25 112 SER A N 1
ATOM 872 C CA . SER A 1 112 ? 4.814 11.122 11.314 1.00 45.25 112 SER A CA 1
ATOM 873 C C . SER A 1 112 ? 4.944 9.994 10.284 1.00 45.25 112 SER A C 1
ATOM 875 O O . SER A 1 112 ? 6.041 9.479 10.079 1.00 45.25 112 SER A O 1
ATOM 877 N N . TRP A 1 113 ? 3.860 9.664 9.578 1.00 49.56 113 TRP A N 1
ATOM 878 C CA . TRP A 1 113 ? 3.876 8.740 8.437 1.00 49.56 113 TRP A CA 1
ATOM 879 C C . TRP A 1 113 ? 4.764 9.234 7.278 1.00 49.56 113 TRP A C 1
ATOM 881 O O . TRP A 1 113 ? 5.473 8.437 6.663 1.00 49.56 113 TRP A O 1
ATOM 891 N N . ARG A 1 114 ? 4.823 10.551 7.038 1.00 50.81 114 ARG A N 1
ATOM 892 C CA . ARG A 1 114 ? 5.657 11.154 5.977 1.00 50.81 114 ARG A CA 1
ATOM 893 C C . ARG A 1 114 ? 7.144 10.844 6.140 1.00 50.81 114 ARG A C 1
ATOM 895 O O . ARG A 1 114 ? 7.841 10.722 5.144 1.00 50.81 114 ARG A O 1
ATOM 902 N N . ALA A 1 115 ? 7.615 10.692 7.379 1.00 39.53 115 ALA A N 1
ATOM 903 C CA . ALA A 1 115 ? 9.005 10.349 7.673 1.00 39.53 115 ALA A CA 1
ATOM 904 C C . ALA A 1 115 ? 9.307 8.853 7.459 1.00 39.53 115 ALA A C 1
ATOM 906 O O . ALA A 1 115 ? 10.412 8.505 7.045 1.00 39.53 115 ALA A O 1
ATOM 907 N N . ALA A 1 116 ? 8.329 7.972 7.703 1.00 39.12 116 ALA A N 1
ATOM 908 C CA . ALA A 1 116 ? 8.481 6.525 7.538 1.00 39.12 116 ALA A CA 1
ATOM 909 C C . ALA A 1 116 ? 8.460 6.097 6.061 1.00 39.12 116 ALA A C 1
ATOM 911 O O . ALA A 1 116 ? 9.239 5.237 5.669 1.00 39.12 116 ALA A O 1
ATOM 912 N N . ALA A 1 117 ? 7.647 6.749 5.221 1.00 40.34 117 ALA A N 1
ATOM 913 C CA . ALA A 1 117 ? 7.645 6.523 3.769 1.00 40.34 117 ALA A CA 1
ATOM 914 C C . ALA A 1 117 ? 8.966 6.934 3.080 1.00 40.34 117 ALA A C 1
ATOM 916 O O . ALA A 1 117 ? 9.218 6.545 1.944 1.00 40.34 117 ALA A O 1
ATOM 917 N N . THR A 1 118 ? 9.809 7.713 3.766 1.00 39.31 118 THR A N 1
ATOM 918 C CA . THR A 1 118 ? 11.139 8.138 3.301 1.00 39.31 118 THR A CA 1
ATOM 919 C C . THR A 1 118 ? 12.297 7.401 3.985 1.00 39.31 118 THR A C 1
ATOM 921 O O . THR A 1 118 ? 13.453 7.686 3.677 1.00 39.31 118 THR A O 1
ATOM 924 N N . ALA A 1 119 ? 12.023 6.496 4.933 1.00 29.52 119 ALA A N 1
ATOM 925 C CA . ALA A 1 119 ? 13.053 5.807 5.709 1.00 29.52 119 ALA A CA 1
ATOM 926 C C . ALA A 1 119 ? 13.449 4.463 5.054 1.00 29.52 119 ALA A C 1
ATOM 928 O O . ALA A 1 119 ? 12.569 3.677 4.713 1.00 29.52 119 ALA A O 1
ATOM 929 N N . PRO A 1 120 ? 14.753 4.158 4.913 1.00 32.38 120 PRO A N 1
ATOM 930 C CA . PRO A 1 120 ? 15.240 2.945 4.246 1.00 32.38 120 PRO A CA 1
ATOM 931 C C . PRO A 1 120 ? 15.187 1.663 5.103 1.00 32.38 120 PRO A C 1
ATOM 933 O O . PRO A 1 120 ? 15.691 0.626 4.681 1.00 32.38 120 PRO A O 1
ATOM 936 N N . GLU A 1 121 ? 14.597 1.679 6.300 1.00 38.19 121 GLU A N 1
ATOM 937 C CA . GLU A 1 121 ? 14.592 0.504 7.184 1.00 38.19 121 GLU A CA 1
ATOM 938 C C . GLU A 1 121 ? 13.371 -0.385 6.946 1.00 38.19 121 GLU A C 1
ATOM 940 O O . GLU A 1 121 ? 12.425 -0.449 7.729 1.00 38.19 121 GLU A O 1
ATOM 945 N N . ALA A 1 122 ? 13.417 -1.088 5.822 1.00 39.03 122 ALA A N 1
ATOM 946 C CA . ALA A 1 122 ? 12.515 -2.169 5.491 1.00 39.03 122 ALA A CA 1
ATOM 947 C C . ALA A 1 122 ? 13.197 -3.494 5.893 1.00 39.03 122 ALA A C 1
ATOM 949 O O . ALA A 1 122 ? 14.158 -3.925 5.253 1.00 39.03 122 ALA A O 1
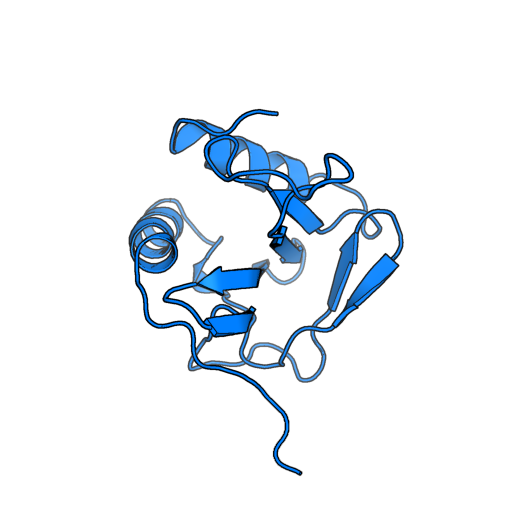ATOM 950 N N . SER A 1 123 ? 12.753 -4.140 6.977 1.00 44.31 123 SER A N 1
ATOM 951 C CA . SER A 1 123 ? 13.298 -5.444 7.381 1.00 44.31 123 SER A CA 1
ATOM 952 C C . SER A 1 123 ? 12.663 -6.571 6.563 1.00 44.31 123 SER A C 1
ATOM 954 O O . SER A 1 123 ? 11.465 -6.576 6.278 1.00 44.31 123 SER A O 1
ATOM 956 N N . ASN A 1 124 ? 13.497 -7.511 6.118 1.00 37.12 124 ASN A N 1
ATOM 957 C CA . ASN A 1 124 ? 13.102 -8.609 5.243 1.00 37.12 124 ASN A CA 1
ATOM 958 C C . ASN A 1 124 ? 12.356 -9.666 6.080 1.00 37.12 124 ASN A C 1
ATOM 960 O O . ASN A 1 124 ? 12.980 -10.498 6.739 1.00 37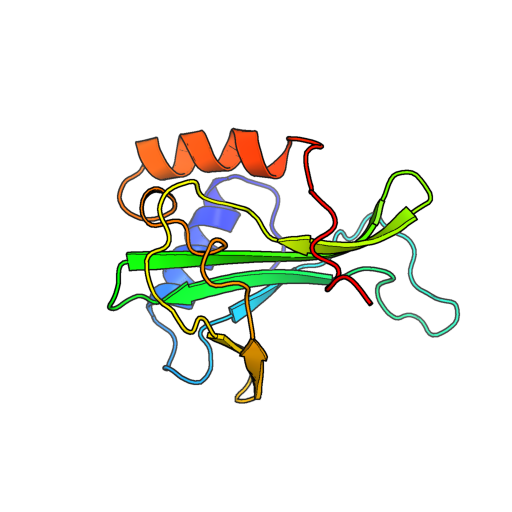.12 124 ASN A O 1
ATOM 964 N N . GLY A 1 125 ? 11.025 -9.601 6.105 1.00 34.12 125 GLY A N 1
ATOM 965 C CA . GLY A 1 125 ? 10.158 -10.564 6.789 1.00 34.12 125 GLY A CA 1
ATOM 966 C C . GLY A 1 125 ? 10.038 -11.877 6.014 1.00 34.12 125 GLY A C 1
ATOM 967 O O . GLY A 1 125 ? 8.953 -12.234 5.569 1.00 34.12 125 GLY A O 1
ATOM 968 N N . GLY A 1 126 ? 11.150 -12.581 5.797 1.00 28.09 126 GLY A N 1
ATOM 969 C CA . GLY A 1 126 ? 11.127 -13.949 5.280 1.00 28.09 126 GLY A CA 1
ATOM 970 C C . GLY A 1 126 ? 10.897 -14.945 6.421 1.00 28.09 126 GLY A C 1
ATOM 971 O O . GLY A 1 126 ? 11.546 -14.811 7.462 1.00 28.09 126 GLY A O 1
ATOM 972 N N . PRO A 1 127 ? 10.022 -15.958 6.271 1.00 32.78 127 PRO A N 1
ATOM 973 C CA . PRO A 1 127 ? 9.963 -17.042 7.236 1.00 32.78 127 PRO A CA 1
ATOM 974 C C . PRO A 1 127 ? 11.290 -17.800 7.171 1.00 32.78 127 PRO A C 1
ATOM 976 O O . PRO A 1 127 ? 11.730 -18.209 6.096 1.00 32.78 127 PRO A O 1
ATOM 979 N N . GLY A 1 128 ? 11.937 -17.963 8.323 1.00 30.58 128 GLY A N 1
ATOM 980 C CA . GLY A 1 128 ? 13.063 -18.874 8.451 1.00 30.58 128 GLY A CA 1
ATOM 981 C C . GLY A 1 128 ? 12.619 -20.287 8.081 1.00 30.58 128 GLY A C 1
ATOM 982 O O . GLY A 1 128 ? 11.711 -20.836 8.709 1.00 30.58 128 GLY A O 1
ATOM 983 N N . LEU A 1 129 ? 13.271 -20.849 7.067 1.00 31.38 129 LEU A N 1
ATOM 984 C CA . LEU A 1 129 ? 13.411 -22.285 6.856 1.00 31.38 129 LEU A CA 1
ATOM 985 C C . LEU A 1 129 ? 14.901 -22.616 6.881 1.00 31.38 129 LEU A C 1
ATOM 987 O O . LEU A 1 129 ? 15.674 -21.856 6.254 1.00 31.38 129 LEU A O 1
#